Protein AF-A0A4Q7CLG7-F1 (afdb_monomer_lite)

Organism: NCBI:txid70255

Structure (mmCIF, N/CA/C/O backbone):
data_AF-A0A4Q7CLG7-F1
#
_entry.id   AF-A0A4Q7CLG7-F1
#
loop_
_atom_site.group_PDB
_atom_site.id
_atom_site.type_symbol
_atom_site.label_atom_id
_atom_site.label_alt_id
_atom_site.label_comp_id
_atom_site.label_asym_id
_atom_site.label_entity_id
_atom_site.label_seq_id
_atom_site.pdbx_PDB_ins_code
_atom_site.Cartn_x
_atom_site.Cartn_y
_atom_site.Cartn_z
_atom_site.occupancy
_atom_site.B_iso_or_equiv
_atom_site.auth_seq_id
_atom_site.auth_comp_id
_atom_site.auth_asym_id
_atom_site.auth_atom_id
_atom_site.pdbx_PDB_model_num
ATOM 1 N N . ILE A 1 1 ? -1.741 16.570 9.195 1.00 69.19 1 ILE A N 1
ATOM 2 C CA . ILE A 1 1 ? -1.831 15.228 9.827 1.00 69.19 1 ILE A CA 1
ATOM 3 C C . ILE A 1 1 ? -2.106 15.430 11.313 1.00 69.19 1 ILE A C 1
ATOM 5 O O . ILE A 1 1 ? -1.628 16.421 11.853 1.00 69.19 1 ILE A O 1
ATOM 9 N N . GLN A 1 2 ? -2.922 14.581 11.945 1.00 84.44 2 GLN A N 1
ATOM 10 C CA . GLN A 1 2 ? -3.257 14.739 13.365 1.00 84.44 2 GLN A CA 1
ATOM 11 C C . GLN A 1 2 ? -1.988 14.501 14.228 1.00 84.44 2 GLN A C 1
ATOM 13 O O . GLN A 1 2 ? -1.309 13.498 14.007 1.00 84.44 2 GLN A O 1
ATOM 18 N N . PRO A 1 3 ? -1.629 15.397 15.168 1.00 92.19 3 PRO A N 1
ATOM 19 C CA . PRO A 1 3 ? -0.345 15.362 15.889 1.00 92.19 3 PRO A CA 1
ATOM 20 C C . PRO A 1 3 ? -0.104 14.119 16.767 1.00 92.19 3 PRO A C 1
ATOM 22 O O . PRO A 1 3 ? 1.039 13.769 17.032 1.00 92.19 3 PRO A O 1
ATOM 25 N N . PHE A 1 4 ? -1.159 13.436 17.199 1.00 92.25 4 PHE A N 1
ATOM 26 C CA . PHE A 1 4 ? -1.132 12.202 17.988 1.00 92.25 4 PHE A CA 1
ATOM 27 C C . PHE A 1 4 ? -1.328 10.927 17.143 1.00 92.25 4 PHE A C 1
ATOM 29 O O . PHE A 1 4 ? -1.594 9.864 17.701 1.00 92.25 4 PHE A O 1
ATOM 36 N N . ALA A 1 5 ? -1.221 10.994 15.808 1.00 94.56 5 ALA A N 1
ATOM 37 C CA . ALA A 1 5 ? -1.169 9.791 14.970 1.00 94.56 5 ALA A CA 1
ATOM 38 C C . ALA A 1 5 ? 0.268 9.282 14.816 1.00 94.56 5 ALA A C 1
ATOM 40 O O . ALA A 1 5 ? 1.194 10.046 14.541 1.00 94.56 5 ALA A O 1
ATOM 41 N N . ARG A 1 6 ? 0.439 7.959 14.901 1.00 95.19 6 ARG A N 1
ATOM 42 C CA . ARG A 1 6 ? 1.684 7.301 14.489 1.00 95.19 6 ARG A CA 1
ATOM 43 C C . ARG A 1 6 ? 1.812 7.389 12.969 1.00 95.19 6 ARG A C 1
ATOM 45 O O . ARG A 1 6 ? 0.871 7.041 12.262 1.00 95.19 6 ARG A O 1
ATOM 52 N N . CYS A 1 7 ? 2.968 7.838 12.493 1.00 97.12 7 CYS A N 1
ATOM 53 C CA . CYS A 1 7 ? 3.264 8.004 11.072 1.00 97.12 7 CYS A CA 1
ATOM 54 C C . CYS A 1 7 ? 4.620 7.366 10.773 1.00 97.12 7 CYS A C 1
ATOM 56 O O . CYS A 1 7 ? 5.597 7.664 11.456 1.00 97.12 7 CYS A O 1
ATOM 58 N N . PHE A 1 8 ? 4.669 6.482 9.784 1.00 97.81 8 PHE A N 1
ATOM 59 C CA . PHE A 1 8 ? 5.888 5.811 9.342 1.00 97.81 8 PHE A CA 1
ATOM 60 C C . PHE A 1 8 ? 5.702 5.293 7.914 1.00 97.81 8 PHE A C 1
ATOM 62 O O . PHE A 1 8 ? 4.578 5.211 7.417 1.00 97.81 8 PHE A O 1
ATOM 69 N N . GLU A 1 9 ? 6.810 4.934 7.273 1.00 98.31 9 GLU A N 1
ATOM 70 C CA . GLU A 1 9 ? 6.835 4.354 5.932 1.00 98.31 9 GLU A CA 1
ATOM 71 C C . GLU A 1 9 ? 7.134 2.854 6.004 1.00 98.31 9 GLU A C 1
ATOM 73 O O . GLU A 1 9 ? 7.854 2.388 6.890 1.00 98.31 9 GLU A O 1
ATOM 78 N N . MET A 1 10 ? 6.589 2.097 5.053 1.00 98.19 10 MET A N 1
ATOM 79 C CA . MET A 1 10 ? 6.956 0.702 4.816 1.00 98.19 10 MET A CA 1
ATOM 80 C C . MET A 1 10 ? 7.583 0.574 3.435 1.00 98.19 10 MET A C 1
ATOM 82 O O . MET A 1 10 ? 7.138 1.221 2.489 1.00 98.19 10 MET A O 1
ATOM 86 N N . LYS A 1 11 ? 8.592 -0.293 3.316 1.00 97.38 11 LYS A N 1
ATOM 8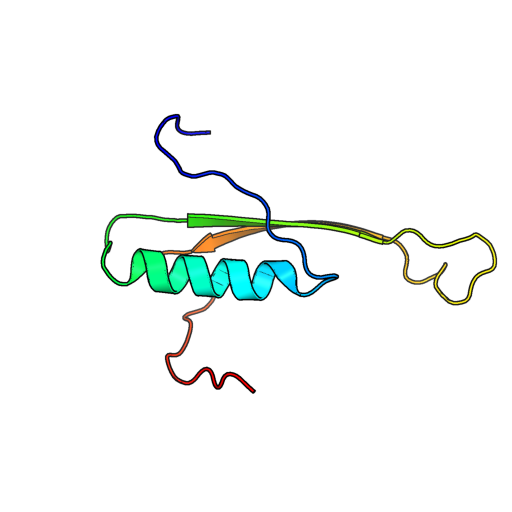7 C CA . LYS A 1 11 ? 9.294 -0.539 2.058 1.00 97.38 11 LYS A CA 1
ATOM 88 C C . LYS A 1 11 ? 9.446 -2.032 1.800 1.00 97.38 11 LYS A C 1
ATOM 90 O O . LYS A 1 11 ? 10.119 -2.737 2.542 1.00 97.38 11 LYS A O 1
ATOM 95 N N . GLU A 1 12 ? 8.883 -2.455 0.684 1.00 96.94 12 GLU A N 1
ATOM 96 C CA . GLU A 1 12 ? 9.034 -3.748 0.032 1.00 96.94 12 GLU A CA 1
ATOM 97 C C . GLU A 1 12 ? 8.483 -3.497 -1.366 1.00 96.94 12 GLU A C 1
ATOM 99 O O . GLU A 1 12 ? 7.270 -3.340 -1.484 1.00 96.94 12 GLU A O 1
ATOM 104 N N . ALA A 1 13 ? 9.375 -3.349 -2.356 1.00 96.75 13 ALA A N 1
ATOM 105 C CA . ALA A 1 13 ? 9.069 -3.141 -3.777 1.00 96.75 13 ALA A CA 1
ATOM 106 C C . ALA A 1 13 ? 7.652 -2.580 -4.036 1.00 96.75 13 ALA A C 1
ATOM 108 O O . ALA A 1 13 ? 7.315 -1.505 -3.543 1.00 96.75 13 ALA A O 1
ATOM 109 N N . CYS A 1 14 ? 6.817 -3.323 -4.762 1.00 97.25 14 CYS A N 1
ATOM 110 C CA . CYS A 1 14 ? 5.408 -2.990 -4.964 1.00 97.25 14 CYS A CA 1
ATOM 111 C C . CYS A 1 14 ? 4.498 -3.575 -3.865 1.00 97.25 14 CYS A C 1
ATOM 113 O O . CYS A 1 14 ? 3.295 -3.312 -3.866 1.00 97.25 14 CYS A O 1
ATOM 115 N N . TYR A 1 15 ? 5.030 -4.395 -2.951 1.00 97.19 15 TYR A N 1
ATOM 116 C CA . TYR A 1 15 ? 4.227 -5.143 -1.986 1.00 97.19 15 TYR A CA 1
ATOM 117 C C . TYR A 1 15 ? 3.891 -4.350 -0.724 1.00 97.19 15 TYR A C 1
ATOM 119 O O . TYR A 1 15 ? 2.880 -4.662 -0.108 1.00 97.19 15 TYR A O 1
ATOM 127 N N . ALA A 1 16 ? 4.675 -3.332 -0.343 1.00 97.94 16 ALA A N 1
ATOM 128 C CA . ALA A 1 16 ? 4.621 -2.646 0.960 1.00 97.94 16 ALA A CA 1
ATOM 129 C C . ALA A 1 16 ? 3.236 -2.165 1.420 1.00 97.94 16 ALA A C 1
ATOM 131 O O . ALA A 1 16 ? 2.971 -2.122 2.623 1.00 97.94 16 ALA A O 1
ATOM 132 N N . ALA A 1 17 ? 2.336 -1.834 0.494 1.00 97.69 17 ALA A N 1
ATOM 133 C CA . ALA A 1 17 ? 0.963 -1.474 0.836 1.00 97.69 17 ALA A CA 1
ATOM 134 C C . ALA A 1 17 ? 0.197 -2.637 1.495 1.00 97.69 17 ALA A C 1
ATOM 136 O O . ALA A 1 17 ? -0.612 -2.415 2.391 1.00 97.69 17 ALA A O 1
ATOM 137 N N . THR A 1 18 ? 0.477 -3.877 1.097 1.00 96.12 18 THR A N 1
ATOM 138 C CA . THR A 1 18 ? -0.182 -5.083 1.609 1.00 96.12 18 THR A CA 1
ATOM 139 C C . THR A 1 18 ? 0.106 -5.337 3.094 1.00 96.12 18 THR A C 1
ATOM 141 O O . THR A 1 18 ? -0.855 -5.399 3.863 1.00 96.12 18 THR A O 1
ATOM 144 N N . PRO A 1 19 ? 1.368 -5.420 3.571 1.00 95.69 19 PRO A N 1
ATOM 145 C CA . PRO A 1 19 ? 1.634 -5.531 5.001 1.00 95.69 19 PRO A CA 1
ATOM 146 C C . PRO A 1 19 ? 1.198 -4.276 5.770 1.00 95.69 19 PRO A C 1
ATOM 148 O O . PRO A 1 19 ? 0.827 -4.396 6.934 1.00 95.69 19 PRO A O 1
ATOM 151 N N . ALA A 1 20 ? 1.154 -3.090 5.145 1.00 98.00 20 ALA A N 1
ATOM 152 C CA . ALA A 1 20 ? 0.587 -1.899 5.782 1.00 98.00 20 ALA A CA 1
ATOM 153 C C . ALA A 1 20 ? -0.926 -2.032 6.033 1.00 98.00 20 ALA A C 1
ATOM 155 O O . ALA A 1 20 ? -1.401 -1.656 7.105 1.00 98.00 20 ALA A O 1
ATOM 156 N N . ILE A 1 21 ? -1.677 -2.609 5.086 1.00 97.31 21 ILE A N 1
ATOM 157 C CA . ILE A 1 21 ? -3.100 -2.936 5.260 1.00 97.31 21 ILE A CA 1
ATOM 158 C C . ILE A 1 21 ? -3.282 -3.981 6.368 1.00 97.31 21 ILE A C 1
ATOM 160 O O . ILE A 1 21 ? -4.155 -3.803 7.216 1.00 97.31 21 ILE A O 1
ATOM 164 N N . GLN A 1 22 ? -2.449 -5.026 6.408 1.00 95.62 22 GLN A N 1
ATOM 165 C CA . GLN A 1 22 ? -2.527 -6.047 7.462 1.00 95.62 22 GLN A CA 1
ATOM 166 C C . GLN A 1 22 ? -2.208 -5.463 8.8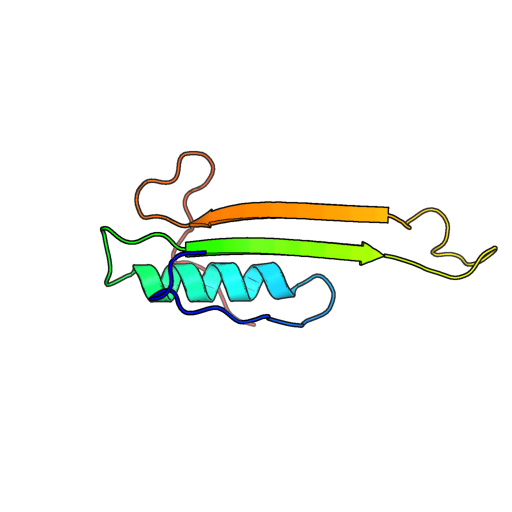44 1.00 95.62 22 GLN A C 1
ATOM 168 O O . GLN A 1 22 ? -2.978 -5.643 9.782 1.00 95.62 22 GLN A O 1
ATOM 173 N N . LEU A 1 23 ? -1.157 -4.647 8.960 1.00 96.19 23 LEU A N 1
ATOM 174 C CA . LEU A 1 23 ? -0.841 -3.963 10.214 1.00 96.19 23 LEU A CA 1
ATOM 175 C C . LEU A 1 23 ? -1.970 -3.018 10.653 1.00 96.19 23 LEU A C 1
ATOM 177 O O . LEU A 1 23 ? -2.258 -2.906 11.844 1.00 96.19 23 LEU A O 1
ATOM 181 N N . ALA A 1 24 ? -2.615 -2.328 9.707 1.00 97.38 24 ALA A N 1
ATOM 182 C CA . ALA A 1 24 ? -3.768 -1.483 9.993 1.00 97.38 24 ALA A CA 1
ATOM 183 C C . ALA A 1 24 ? -4.962 -2.303 10.505 1.00 97.38 24 ALA A C 1
ATOM 185 O O . ALA A 1 24 ? -5.584 -1.909 11.492 1.00 97.38 24 ALA A O 1
ATOM 186 N N . LYS A 1 25 ? -5.259 -3.443 9.870 1.00 95.75 25 LYS A N 1
ATOM 187 C CA . LYS A 1 25 ? -6.294 -4.390 10.304 1.00 95.75 25 LYS A CA 1
ATOM 188 C C . LYS A 1 25 ? -6.024 -4.871 11.735 1.00 95.75 25 LYS A C 1
ATOM 190 O O . LYS A 1 25 ? -6.884 -4.696 12.600 1.00 95.75 25 LYS A O 1
ATOM 195 N N . ASP A 1 26 ? -4.817 -5.361 12.008 1.00 95.00 26 ASP A N 1
ATOM 196 C CA . ASP A 1 26 ? -4.417 -5.850 13.334 1.00 95.00 26 ASP A CA 1
ATOM 197 C C . ASP A 1 26 ? -4.486 -4.744 14.395 1.00 95.00 26 ASP A C 1
ATOM 199 O O . ASP A 1 26 ? -4.968 -4.950 15.511 1.00 95.00 26 ASP A O 1
ATOM 203 N N . TYR A 1 27 ? -4.059 -3.527 14.045 1.00 96.38 27 TYR A N 1
ATOM 204 C CA . TYR A 1 27 ? -4.150 -2.373 14.935 1.00 96.38 27 TYR A CA 1
ATOM 205 C C . TYR A 1 27 ? -5.599 -2.036 15.316 1.00 96.38 27 TYR A C 1
ATOM 207 O O . TYR A 1 27 ? -5.881 -1.718 16.481 1.00 96.38 27 TYR A O 1
ATOM 215 N N . LEU A 1 28 ? -6.506 -2.105 14.340 1.00 96.81 28 LEU A N 1
ATOM 216 C CA . LEU A 1 28 ? -7.920 -1.780 14.498 1.00 96.81 28 LEU A CA 1
ATOM 217 C C . LEU A 1 28 ? -8.722 -2.889 15.180 1.00 96.81 28 LEU A C 1
ATOM 219 O O . LEU A 1 28 ? -9.784 -2.586 15.724 1.00 96.81 28 LEU A O 1
ATOM 223 N N . ALA A 1 29 ? -8.224 -4.128 15.231 1.00 95.56 29 ALA A N 1
ATOM 224 C CA . ALA A 1 29 ? -8.918 -5.264 15.846 1.00 95.56 29 ALA A CA 1
ATOM 225 C C . ALA A 1 29 ? -9.415 -4.974 17.278 1.00 95.56 29 ALA A C 1
ATOM 227 O O . ALA A 1 29 ? -10.483 -5.426 17.678 1.00 95.56 29 ALA A O 1
ATOM 228 N N . THR A 1 30 ? -8.679 -4.154 18.037 1.00 96.69 30 THR A N 1
ATOM 229 C CA . THR A 1 30 ? -9.029 -3.743 19.413 1.00 96.69 30 THR A CA 1
ATOM 230 C C . THR A 1 30 ? -9.498 -2.285 19.531 1.00 96.69 30 THR A C 1
ATOM 232 O O . THR A 1 30 ? -9.659 -1.774 20.638 1.00 96.69 30 THR A O 1
ATOM 235 N N . ARG A 1 31 ? -9.711 -1.585 18.406 1.00 96.81 31 ARG A N 1
ATOM 236 C CA . ARG A 1 31 ? -9.999 -0.138 18.336 1.00 96.81 31 ARG A CA 1
ATOM 237 C C . ARG A 1 31 ? -11.166 0.163 17.383 1.00 96.81 31 ARG A C 1
ATOM 239 O O . ARG A 1 31 ? -10.949 0.698 16.296 1.00 96.81 31 ARG A O 1
ATOM 246 N N . PRO A 1 32 ? -12.416 -0.131 17.784 1.00 95.12 32 PRO A N 1
ATOM 247 C CA . PRO A 1 32 ? -13.582 -0.072 16.895 1.00 95.12 32 PRO A CA 1
ATOM 248 C C . PRO A 1 32 ? -13.894 1.320 16.324 1.00 95.12 32 PRO A C 1
ATOM 250 O O . PRO A 1 32 ? -14.496 1.430 15.259 1.00 95.12 32 PRO A O 1
ATOM 253 N N . ASN A 1 33 ? -13.469 2.384 17.011 1.00 95.88 33 ASN A N 1
ATOM 254 C CA . ASN A 1 33 ? -13.764 3.771 16.636 1.00 95.88 33 ASN A CA 1
ATOM 255 C C . ASN A 1 33 ? -12.610 4.475 15.903 1.00 95.88 33 ASN A C 1
ATOM 257 O O . ASN A 1 33 ? -12.759 5.627 15.493 1.00 95.88 33 ASN A O 1
ATOM 261 N N . GLU A 1 34 ? -11.455 3.822 15.760 1.00 96.56 34 GLU A N 1
ATOM 262 C CA . GLU A 1 34 ? -10.303 4.400 15.072 1.00 96.56 34 GLU A CA 1
ATOM 263 C C . GLU A 1 34 ? -10.303 4.054 13.580 1.00 96.56 34 GLU A C 1
ATOM 265 O O . GLU A 1 34 ? -11.032 3.182 13.104 1.00 96.56 34 GLU A O 1
ATOM 270 N N . LYS A 1 35 ? -9.478 4.780 12.822 1.00 97.25 35 LYS A N 1
ATOM 271 C CA . LYS A 1 35 ? -9.240 4.542 11.398 1.00 97.25 35 LYS A CA 1
ATOM 272 C C . LYS A 1 35 ? -7.759 4.710 11.106 1.00 97.25 35 LYS A C 1
ATOM 274 O O . LYS A 1 35 ? -7.094 5.531 11.739 1.00 97.25 35 LYS A O 1
ATOM 279 N N . VAL A 1 36 ? -7.267 3.980 10.115 1.00 98.12 36 VAL A N 1
ATOM 280 C CA . VAL A 1 36 ? -5.892 4.111 9.621 1.00 98.12 36 VAL A CA 1
ATOM 281 C C . VAL A 1 36 ? -5.929 4.568 8.170 1.00 98.12 36 VAL A C 1
ATOM 283 O O . VAL A 1 36 ? -6.716 4.057 7.376 1.00 98.12 36 VAL A O 1
ATOM 286 N N . LEU A 1 37 ? -5.082 5.538 7.829 1.00 98.12 37 LEU A N 1
ATOM 287 C CA . LEU A 1 37 ? -4.861 5.971 6.455 1.00 98.12 37 LEU A CA 1
ATOM 288 C C . LEU A 1 37 ? -3.602 5.283 5.921 1.00 98.12 37 LEU A C 1
ATOM 290 O O . LEU A 1 37 ? -2.509 5.546 6.417 1.00 98.12 37 LEU A O 1
ATOM 294 N N . VAL A 1 38 ? -3.760 4.428 4.914 1.00 98.50 38 VAL A N 1
ATOM 295 C CA . VAL A 1 38 ? -2.650 3.802 4.184 1.00 98.50 38 VAL A CA 1
ATOM 296 C C . VAL A 1 38 ? -2.523 4.496 2.835 1.00 98.50 38 VAL A C 1
ATOM 298 O O . VAL A 1 38 ? -3.499 4.584 2.095 1.00 98.50 38 VAL A O 1
ATOM 301 N N . ILE A 1 39 ? -1.332 4.993 2.506 1.00 98.50 39 ILE A N 1
ATOM 302 C CA . ILE A 1 39 ? -1.054 5.616 1.209 1.00 98.50 39 ILE A CA 1
ATOM 303 C C . ILE A 1 39 ? -0.026 4.750 0.489 1.00 98.50 39 ILE A C 1
ATOM 305 O O . ILE A 1 39 ? 1.123 4.668 0.915 1.00 98.50 39 ILE A O 1
ATOM 309 N N . ALA A 1 40 ? -0.448 4.109 -0.597 1.00 98.56 40 ALA A N 1
ATOM 310 C CA . ALA A 1 40 ? 0.443 3.424 -1.521 1.00 98.56 40 ALA A CA 1
ATOM 311 C C . ALA A 1 40 ? 0.825 4.413 -2.621 1.00 98.56 40 ALA A C 1
ATOM 313 O O . ALA A 1 40 ? -0.059 4.906 -3.316 1.00 98.56 40 ALA A O 1
ATOM 314 N N . THR A 1 41 ? 2.106 4.737 -2.765 1.00 98.38 41 THR A N 1
ATOM 315 C CA . THR A 1 41 ? 2.592 5.684 -3.775 1.00 98.38 41 THR A CA 1
ATOM 316 C C . THR A 1 41 ? 3.898 5.183 -4.363 1.00 98.38 41 THR A C 1
ATOM 318 O O . THR A 1 41 ? 4.737 4.667 -3.631 1.00 98.38 41 THR A O 1
ATOM 321 N N . ASP A 1 42 ? 4.074 5.346 -5.671 1.00 98.12 42 ASP A N 1
ATOM 322 C CA . ASP A 1 42 ? 5.290 4.911 -6.360 1.00 98.12 42 ASP A CA 1
ATOM 323 C C . ASP A 1 42 ? 5.533 5.730 -7.641 1.00 98.12 42 ASP A C 1
ATOM 325 O O . ASP A 1 42 ? 4.641 6.393 -8.180 1.00 98.12 42 ASP A O 1
ATOM 329 N N . THR A 1 43 ? 6.770 5.690 -8.122 1.00 98.12 43 THR A N 1
ATOM 330 C CA . THR A 1 43 ? 7.211 6.150 -9.435 1.00 98.12 43 THR A CA 1
ATOM 331 C C . THR A 1 43 ? 8.092 5.064 -10.051 1.00 98.12 43 THR A C 1
ATOM 333 O O . THR A 1 43 ? 9.295 4.994 -9.799 1.00 98.12 43 THR A O 1
ATOM 336 N N . ALA A 1 44 ? 7.497 4.239 -10.911 1.00 97.94 44 ALA A N 1
ATOM 337 C CA . ALA A 1 44 ? 8.209 3.250 -11.704 1.00 97.94 44 ALA A CA 1
ATOM 338 C C . ALA A 1 44 ? 8.943 3.951 -12.856 1.00 97.94 44 ALA A C 1
ATOM 340 O O . ALA A 1 44 ? 8.336 4.367 -13.847 1.00 97.94 44 ALA A O 1
ATOM 341 N N . ARG A 1 45 ? 10.264 4.093 -12.716 1.00 97.56 45 ARG A N 1
ATOM 342 C CA . ARG A 1 45 ? 11.137 4.731 -13.706 1.00 97.56 45 ARG A CA 1
ATOM 343 C C . ARG A 1 45 ? 12.257 3.785 -14.122 1.00 97.56 45 ARG A C 1
ATOM 345 O O . ARG A 1 45 ? 13.050 3.346 -13.294 1.00 97.56 45 ARG A O 1
ATOM 352 N N . TYR A 1 46 ? 12.341 3.538 -15.419 1.00 97.50 46 TYR A N 1
ATOM 353 C CA . TYR A 1 46 ? 13.349 2.713 -16.071 1.00 97.50 46 TYR A CA 1
ATOM 354 C C . TYR A 1 46 ? 14.212 3.577 -17.010 1.00 97.50 46 TYR A C 1
ATOM 356 O O . TYR A 1 46 ? 14.072 4.800 -17.081 1.00 97.50 46 TYR A O 1
ATOM 364 N N . GLY A 1 47 ? 15.175 2.955 -17.690 1.00 97.69 47 GLY A N 1
ATOM 365 C CA . GLY A 1 47 ? 15.996 3.637 -18.692 1.00 97.69 47 GLY A CA 1
ATOM 366 C C . GLY A 1 47 ? 15.263 3.782 -20.026 1.00 97.69 47 GLY A C 1
ATOM 367 O O . GLY A 1 47 ? 14.457 2.922 -20.384 1.00 97.69 47 GLY A O 1
ATOM 368 N N . LEU A 1 48 ? 15.589 4.832 -20.782 1.00 97.44 48 LEU A N 1
ATOM 369 C CA . LEU A 1 48 ? 15.171 4.942 -22.183 1.00 97.44 48 LEU A CA 1
ATOM 370 C C . LEU A 1 48 ? 15.721 3.756 -22.988 1.00 97.44 48 LEU A C 1
ATOM 372 O O . LEU A 1 48 ? 16.851 3.320 -22.748 1.00 97.44 48 LEU A O 1
ATOM 376 N N . ASN A 1 49 ? 14.946 3.265 -23.952 1.00 96.88 49 ASN A N 1
ATOM 377 C CA . ASN A 1 49 ? 15.236 2.081 -24.762 1.00 96.88 49 ASN A CA 1
ATOM 378 C C . ASN A 1 49 ? 15.424 0.787 -23.945 1.00 96.88 49 ASN A C 1
ATOM 380 O O . ASN A 1 49 ? 16.098 -0.143 -24.393 1.00 96.88 49 ASN A O 1
ATOM 384 N N . SER A 1 50 ? 14.860 0.714 -22.735 1.00 97.88 50 SER A N 1
ATOM 385 C CA . SER A 1 50 ? 14.855 -0.512 -21.929 1.00 97.88 50 SER A CA 1
ATOM 386 C C . SER A 1 50 ? 13.545 -1.280 -22.096 1.00 97.88 50 SER A C 1
ATOM 388 O O . SER A 1 50 ? 12.503 -0.698 -22.387 1.00 97.88 50 SER A O 1
ATOM 390 N N . GLY A 1 51 ? 13.560 -2.591 -21.836 1.00 98.25 51 GLY A N 1
ATOM 391 C CA . GLY A 1 51 ? 12.341 -3.410 -21.891 1.00 98.25 51 GLY A CA 1
ATOM 392 C C . GLY A 1 51 ? 11.236 -2.975 -20.913 1.00 98.25 51 GLY A C 1
ATOM 393 O O . GLY A 1 51 ? 10.076 -3.298 -21.141 1.00 98.25 51 GLY A O 1
ATOM 394 N N . GLY A 1 52 ? 11.580 -2.229 -19.854 1.00 97.44 52 GLY A N 1
ATOM 395 C CA . GLY A 1 52 ? 10.628 -1.675 -18.882 1.00 97.44 52 GLY A CA 1
ATOM 396 C C . GLY A 1 52 ? 10.140 -0.258 -19.203 1.00 97.44 52 GLY A C 1
ATOM 397 O O . GLY A 1 52 ? 9.238 0.244 -18.541 1.00 97.44 52 GLY A O 1
ATOM 398 N N . GLU A 1 53 ? 10.696 0.409 -20.217 1.00 98.38 53 GLU A N 1
ATOM 399 C CA . GLU A 1 53 ? 10.266 1.753 -20.621 1.00 98.38 53 GLU A CA 1
ATOM 400 C C . GLU A 1 53 ? 8.746 1.885 -20.862 1.00 98.38 53 GLU A C 1
ATOM 402 O O . GLU A 1 53 ? 8.158 2.828 -20.321 1.00 98.38 53 GLU A O 1
ATOM 407 N N . PRO A 1 54 ? 8.067 0.965 -21.584 1.00 98.19 54 PRO A N 1
ATOM 408 C CA . PRO A 1 54 ? 6.628 1.091 -21.822 1.00 98.19 54 PRO A CA 1
ATOM 409 C C . PRO A 1 54 ? 5.769 0.823 -20.577 1.00 98.19 54 PRO A C 1
ATOM 411 O O . PRO A 1 54 ? 4.566 1.064 -20.620 1.00 98.19 54 PRO A O 1
ATOM 414 N N . THR A 1 55 ? 6.352 0.329 -19.478 1.00 97.75 55 THR A N 1
ATOM 415 C CA . THR A 1 55 ? 5.639 0.032 -18.222 1.00 97.75 55 THR A CA 1
ATOM 416 C C . THR A 1 55 ? 5.893 1.074 -17.132 1.00 97.75 55 THR A C 1
ATOM 418 O O . THR A 1 55 ? 5.511 0.866 -15.982 1.00 97.75 55 THR A O 1
ATOM 421 N N . GLN A 1 56 ? 6.574 2.176 -17.458 1.00 98.50 56 GLN A N 1
ATOM 422 C CA . GLN A 1 56 ? 6.780 3.283 -16.526 1.00 98.50 56 GLN A CA 1
ATOM 423 C C . GLN A 1 56 ? 5.459 3.954 -16.140 1.00 98.50 56 GLN A C 1
ATOM 425 O O . GLN A 1 56 ? 4.486 3.955 -16.891 1.00 98.50 56 GLN A O 1
ATOM 430 N N . GLY A 1 57 ? 5.456 4.603 -14.982 1.00 98.00 57 GLY A N 1
ATOM 431 C CA . GLY A 1 57 ? 4.304 5.343 -14.490 1.00 98.00 57 GLY A CA 1
ATOM 432 C C . GLY A 1 57 ? 4.531 5.842 -13.073 1.00 98.00 57 GLY A C 1
ATOM 433 O O . GLY A 1 57 ? 5.499 5.473 -12.412 1.00 98.00 57 GLY A O 1
ATOM 434 N N . ALA A 1 58 ? 3.634 6.692 -12.599 1.00 98.19 58 ALA A N 1
ATOM 435 C CA . ALA A 1 58 ? 3.629 7.155 -11.222 1.00 98.19 58 ALA A CA 1
ATOM 436 C C . ALA A 1 58 ? 2.191 7.364 -10.763 1.00 98.19 58 ALA A C 1
ATOM 438 O O . ALA A 1 58 ? 1.307 7.657 -11.572 1.00 98.19 58 ALA A O 1
ATOM 439 N N . GLY A 1 59 ? 1.959 7.235 -9.464 1.00 98.25 59 GLY A N 1
ATOM 440 C CA . GLY A 1 59 ? 0.639 7.449 -8.895 1.00 98.25 59 GLY A CA 1
ATOM 441 C C . GLY A 1 59 ? 0.590 7.142 -7.411 1.00 98.25 59 GLY A C 1
ATOM 442 O O . GLY A 1 59 ? 1.558 6.657 -6.824 1.00 98.25 59 GLY A O 1
ATOM 443 N N . ALA A 1 60 ? -0.567 7.425 -6.820 1.00 98.56 60 ALA A N 1
ATOM 444 C CA . ALA A 1 60 ? -0.849 7.100 -5.437 1.00 98.56 60 ALA A CA 1
ATOM 445 C C . ALA A 1 60 ? -2.313 6.697 -5.244 1.00 98.56 60 ALA A C 1
ATOM 447 O O . ALA A 1 60 ? -3.208 7.225 -5.905 1.00 98.56 60 ALA A O 1
ATOM 448 N N . VAL A 1 61 ? -2.550 5.802 -4.288 1.00 98.38 61 VAL A N 1
ATOM 449 C CA . VAL A 1 61 ? -3.875 5.430 -3.794 1.00 98.38 61 VAL A CA 1
ATOM 450 C C . VAL A 1 61 ? -3.880 5.588 -2.278 1.00 98.38 61 VAL A C 1
ATOM 452 O O . VAL A 1 61 ? -3.066 4.990 -1.574 1.00 98.38 61 VAL A O 1
ATOM 455 N N . ALA A 1 62 ? -4.810 6.396 -1.775 1.00 98.38 62 ALA A N 1
ATOM 456 C CA . ALA A 1 62 ? -5.046 6.579 -0.351 1.00 98.38 62 ALA A CA 1
ATOM 457 C C . ALA A 1 62 ? -6.266 5.755 0.079 1.00 98.38 62 ALA A C 1
ATOM 459 O O . ALA A 1 62 ? -7.364 5.935 -0.444 1.00 98.38 62 ALA A O 1
ATOM 460 N N . MET A 1 63 ? -6.069 4.856 1.036 1.00 98.31 63 MET A N 1
ATOM 461 C CA . MET A 1 63 ? -7.077 3.922 1.527 1.00 98.31 63 MET A CA 1
ATOM 462 C C . MET A 1 63 ? -7.347 4.180 3.005 1.00 98.31 63 MET A C 1
ATOM 464 O O . MET A 1 63 ? -6.422 4.276 3.811 1.00 98.31 63 MET A O 1
ATOM 468 N N . VAL A 1 64 ? -8.626 4.262 3.368 1.00 98.25 64 VAL A N 1
ATOM 469 C CA . VAL A 1 64 ? -9.056 4.324 4.767 1.00 98.25 64 VAL A CA 1
ATOM 470 C C . VAL A 1 64 ? -9.437 2.922 5.217 1.00 98.25 64 VAL A C 1
ATOM 472 O O . VAL A 1 64 ? -10.387 2.343 4.696 1.00 98.25 64 VAL A O 1
ATOM 475 N N . ILE A 1 65 ? -8.720 2.402 6.208 1.00 98.12 65 ILE A N 1
ATOM 476 C CA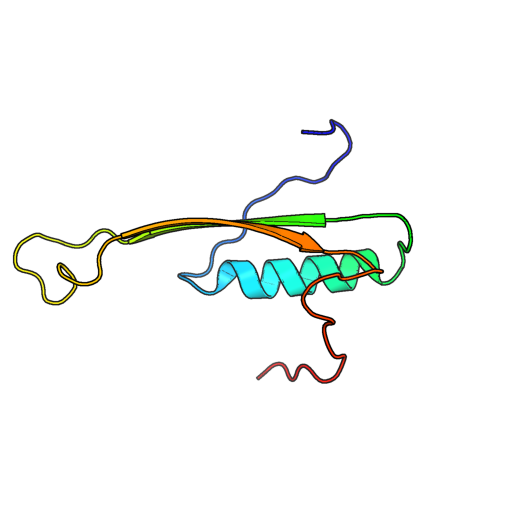 . ILE A 1 65 ? -9.016 1.120 6.849 1.00 98.12 65 ILE A CA 1
ATOM 477 C C . ILE A 1 65 ? -9.833 1.404 8.115 1.00 98.12 65 ILE A C 1
ATOM 479 O O . ILE A 1 65 ? -9.450 2.253 8.926 1.00 98.12 65 ILE A O 1
ATOM 483 N N . ALA A 1 66 ? -10.989 0.750 8.249 1.00 97.75 66 ALA A N 1
ATOM 484 C CA . ALA A 1 66 ? -11.956 0.974 9.325 1.00 97.75 66 ALA A CA 1
ATOM 485 C C . ALA A 1 66 ? -12.895 -0.234 9.501 1.00 97.75 66 ALA A C 1
ATOM 487 O O . ALA A 1 66 ? -13.051 -1.034 8.582 1.00 97.75 66 ALA A O 1
ATOM 488 N N . HIS A 1 67 ? -13.586 -0.308 10.644 1.00 97.50 67 HIS A N 1
ATOM 489 C CA . HIS A 1 67 ? -14.565 -1.367 10.957 1.00 97.50 67 HIS A CA 1
ATOM 490 C C . HIS A 1 67 ? -15.831 -1.367 10.086 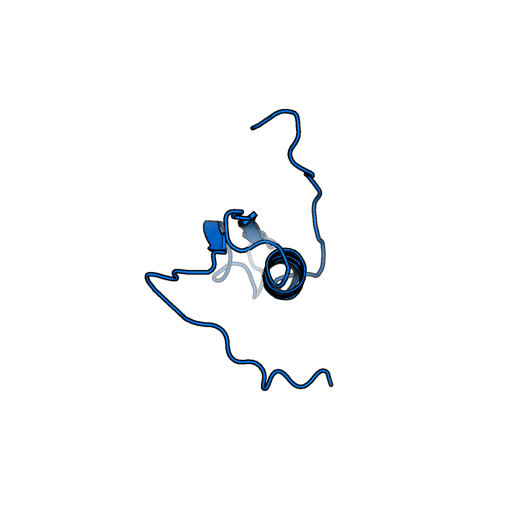1.00 97.50 67 HIS A C 1
ATOM 492 O O . HIS A 1 67 ? -16.490 -2.394 9.981 1.00 97.50 67 HIS A O 1
ATOM 498 N N . ASN A 1 68 ? -16.177 -0.243 9.447 1.00 96.00 68 ASN A N 1
ATOM 499 C CA . ASN A 1 68 ? -17.308 -0.150 8.514 1.00 96.00 68 ASN A CA 1
ATOM 500 C C . ASN A 1 68 ? -16.804 0.120 7.082 1.00 96.00 68 ASN A C 1
ATOM 502 O O . ASN A 1 68 ? -16.792 1.281 6.654 1.00 96.00 68 ASN A O 1
ATOM 506 N N . PRO A 1 69 ? -16.305 -0.902 6.364 1.00 96.56 69 PRO A N 1
ATOM 507 C CA . PRO A 1 69 ? -15.760 -0.729 5.024 1.00 96.56 69 PRO A CA 1
ATOM 508 C C . PRO A 1 69 ? -16.866 -0.505 3.984 1.00 96.56 69 PRO A C 1
ATOM 510 O O . PRO A 1 69 ? -17.819 -1.271 3.897 1.00 96.56 69 PRO A O 1
ATOM 513 N N . SER A 1 70 ? -16.713 0.519 3.140 1.00 98.06 70 SER A N 1
ATOM 514 C CA . SER A 1 70 ? -17.666 0.818 2.054 1.00 98.06 70 SER A CA 1
ATOM 515 C C . SER A 1 70 ? -17.353 0.127 0.723 1.00 98.06 70 SER A C 1
ATOM 517 O O . SER A 1 70 ? -18.196 0.134 -0.166 1.00 98.06 70 SER A O 1
ATOM 519 N N . ILE A 1 71 ? -16.138 -0.409 0.558 1.00 97.94 71 ILE A N 1
ATOM 520 C CA . ILE A 1 71 ? -15.656 -0.969 -0.717 1.00 97.94 71 ILE A CA 1
ATOM 521 C C . ILE A 1 71 ? -15.371 -2.467 -0.581 1.00 97.94 71 ILE A C 1
ATOM 523 O O . ILE A 1 71 ? -15.878 -3.259 -1.368 1.00 97.94 71 ILE A O 1
ATOM 527 N N . LEU A 1 72 ? -14.567 -2.858 0.412 1.00 97.06 72 LEU A N 1
ATOM 528 C CA . LEU A 1 72 ? -14.108 -4.235 0.590 1.00 97.06 72 LEU A CA 1
ATOM 529 C C . LEU A 1 72 ? -13.948 -4.564 2.078 1.00 97.06 72 LEU A C 1
ATOM 531 O O . LEU A 1 72 ? -13.259 -3.838 2.793 1.00 97.06 72 LEU A O 1
ATOM 535 N N . ALA A 1 73 ? -14.542 -5.673 2.521 1.00 96.44 73 ALA A N 1
ATOM 536 C CA . ALA A 1 73 ? -14.261 -6.278 3.821 1.00 96.44 73 ALA A CA 1
ATOM 537 C C . ALA A 1 73 ? -13.095 -7.274 3.696 1.00 96.44 73 ALA A C 1
ATOM 539 O O . ALA A 1 73 ? -13.035 -8.034 2.732 1.00 96.44 73 ALA A O 1
ATOM 540 N N . LEU A 1 74 ? -12.167 -7.254 4.657 1.00 93.75 74 LEU A N 1
ATOM 541 C CA . LEU A 1 74 ? -11.037 -8.184 4.705 1.00 93.75 74 LEU A CA 1
ATOM 542 C C . LEU A 1 74 ? -11.438 -9.452 5.464 1.00 93.75 74 LEU A C 1
ATOM 544 O O . LEU A 1 74 ? -12.034 -9.359 6.535 1.00 93.75 74 LEU A O 1
ATOM 548 N N . ASN A 1 75 ? -11.071 -10.618 4.937 1.00 90.81 75 ASN A N 1
ATOM 549 C CA . ASN A 1 75 ? -11.297 -11.899 5.603 1.00 90.81 75 ASN A CA 1
ATOM 550 C C . ASN A 1 75 ? -10.205 -12.210 6.649 1.00 90.81 75 ASN A C 1
ATOM 552 O O . ASN A 1 75 ? -9.130 -11.598 6.682 1.00 90.81 75 ASN A O 1
ATOM 556 N N . GLU A 1 76 ? -10.488 -13.197 7.502 1.00 85.56 76 GLU A N 1
ATOM 557 C CA . GLU A 1 76 ? -9.584 -13.722 8.543 1.00 85.56 76 GLU A CA 1
ATOM 558 C C . GLU A 1 76 ? -8.848 -15.007 8.125 1.00 85.56 76 GLU A C 1
ATOM 560 O O . GLU A 1 76 ? -8.262 -15.701 8.947 1.00 85.56 76 GLU A O 1
ATOM 565 N N . ASP A 1 77 ? -8.873 -15.336 6.838 1.00 85.81 77 ASP A N 1
ATOM 566 C CA . ASP A 1 77 ? -8.329 -16.568 6.261 1.00 85.81 77 ASP A CA 1
ATOM 567 C C . ASP A 1 77 ? -6.983 -16.357 5.545 1.00 85.81 77 ASP A C 1
ATOM 569 O O . ASP A 1 77 ? -6.530 -17.219 4.792 1.00 85.81 77 ASP A O 1
ATOM 573 N N . ALA A 1 78 ? -6.324 -15.218 5.782 1.00 74.81 78 ALA A N 1
ATOM 574 C CA . ALA A 1 78 ? -5.019 -14.932 5.202 1.00 74.81 78 ALA A CA 1
ATOM 575 C C . ALA A 1 78 ? -3.973 -15.951 5.690 1.00 74.81 78 ALA A C 1
ATOM 577 O O . ALA A 1 78 ? -3.704 -16.064 6.885 1.00 74.81 78 ALA A O 1
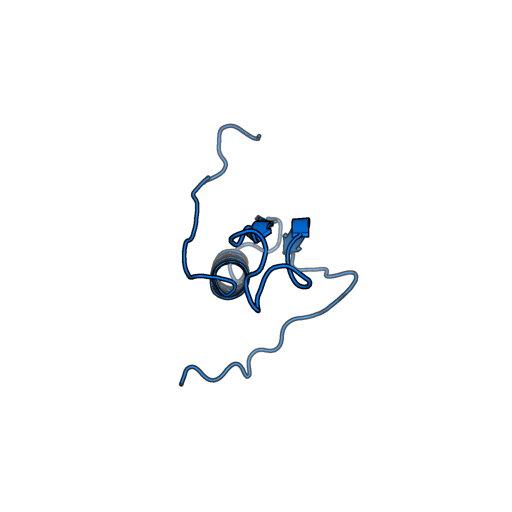ATOM 578 N N . VAL A 1 79 ? -3.352 -16.667 4.751 1.00 73.94 79 VAL A N 1
ATOM 579 C CA . VAL A 1 79 ? -2.279 -17.630 5.027 1.00 73.94 79 VAL A CA 1
ATOM 580 C C . VAL A 1 79 ? -0.940 -16.958 4.730 1.00 73.94 79 VAL A C 1
ATOM 582 O O . VAL A 1 79 ? -0.699 -16.541 3.598 1.00 73.94 79 VAL A O 1
ATOM 585 N N . ALA A 1 80 ? -0.073 -16.829 5.735 1.00 62.19 80 ALA A N 1
ATOM 586 C CA . ALA A 1 80 ? 1.311 -16.412 5.521 1.00 62.19 80 ALA A CA 1
ATOM 587 C C . ALA A 1 80 ? 2.106 -17.628 5.025 1.00 62.19 80 ALA A C 1
ATOM 589 O O . ALA A 1 80 ? 2.241 -18.604 5.764 1.00 62.19 80 ALA A O 1
ATOM 590 N N . TYR A 1 81 ? 2.574 -17.585 3.778 1.00 47.81 81 TYR A N 1
ATOM 591 C CA . TYR A 1 81 ? 3.559 -18.534 3.252 1.00 47.81 81 TYR A CA 1
ATOM 592 C C . TYR A 1 81 ? 4.963 -17.943 3.35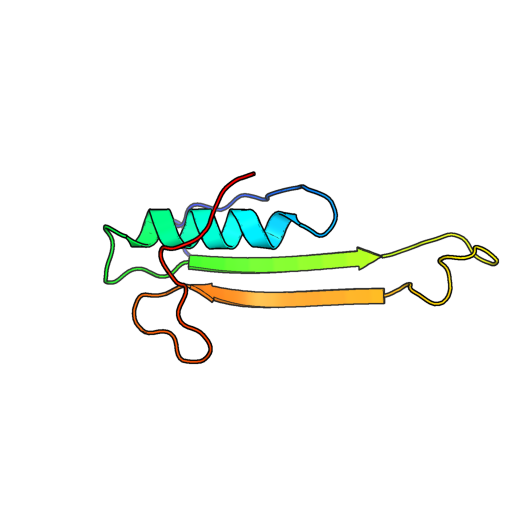8 1.00 47.81 81 TYR A C 1
ATOM 594 O O . TYR A 1 81 ? 5.091 -16.719 3.122 1.00 47.81 81 TYR A O 1
#

Radius of gyration: 15.91 Å; chains: 1; bounding box: 34×34×44 Å

Foldseek 3Di:
DPPPDDDDAADDPQCRLVVVLVVQVVVCPVPQPDKDKGKRWDFADDDPPDPCVVVTDTDMDIDIDHPDDPPDDDDPPDDDD

InterPro domains:
  IPR013751 Beta-ketoacyl-[acyl-carrier-protein] synthase III, N-terminal [PF08545] (8-68)
  IPR016039 Thiolase-like [G3DSA:3.40.47.10] (1-81)
  IPR016039 Thiolase-like [SSF53901] (3-69)

Secondary structure (DSSP, 8-state):
--TTS------STTTTHHHHHHHHHHHHTT-TT--EEEEEEEEE---TTSTTGGG-EEEEEEEEE-SS-SS-PPPS-----

Sequence (81 aa):
IQPFARCFEMKEACYAATPAIQLAKDYLATRPNEKVLVIATDTARYGLNSGGEPTQGAGAVAMVIAHNPSILALNEDAVAY

pLDDT: mean 94.68, std 8.3, range [47.81, 98.56]